Protein AF-A0A0G2JR71-F1 (afdb_monomer)

Solvent-accessible surface area (backbone atoms only — not comparable to full-atom values): 5660 Å² total; per-residue (Å²): 144,80,82,81,77,76,78,74,59,66,68,58,58,50,53,53,50,52,52,50,51,54,51,51,54,61,65,68,68,67,82,74,70,70,45,76,48,77,47,82,47,89,65,35,31,35,41,32,41,39,38,85,100,49,77,74,42,67,47,62,47,98,84,72,34,59,62,38,45,64,38,77,34,80,56,96,95,41,79,35,55,22,68,62,9,55,56,50,73,74,59,128

Sequence (92 aa):
MADKVRRQRPRRRVCWALVAVLLADLLALSDTLAVMSVDLGSESMKVAIVKPGVPMEIVLNKESRRKTPVIVTLKENERFFGDSAASMAIKN

Mean predicted aligned error: 10.68 Å

pLDDT: mean 85.9, std 13.65, range [44.34, 97.12]

InterPro domains:
  IPR013126 Heat shock protein 70 family [PF00012] (36-92)
  IPR013126 Heat shock protein 70 family [PTHR45639] (34-92)
  IPR043129 ATPase, nucleotide binding domain [SSF53067] (35-92)

Nearest PDB structures (foldseek):
  7x3k-assembly1_B  TM=8.114E-01  e=3.434E-02  Saccharomyces cerevisiae
  2it9-assembly2_D  TM=2.883E-01  e=3.717E+00  Prochlorococcus marinus str. NATL2A

Secondary structure (DSSP, 8-state):
---------HHHHHHHHHHHHHHHHHHHT-----EEEEEE-SSEEEEEEEETTEEEEEPP-TTS-S-EE--EEEETTEEEEHHHHHHHHT--

Organism: Homo sapiens (NCBI:txid9606)

Structure (mmCIF, N/CA/C/O backbone):
data_AF-A0A0G2JR71-F1
#
_entry.id   AF-A0A0G2JR71-F1
#
loop_
_atom_site.group_PDB
_atom_site.id
_atom_site.type_symbol
_atom_site.label_atom_id
_atom_site.label_alt_id
_atom_site.label_comp_id
_atom_site.label_asym_id
_a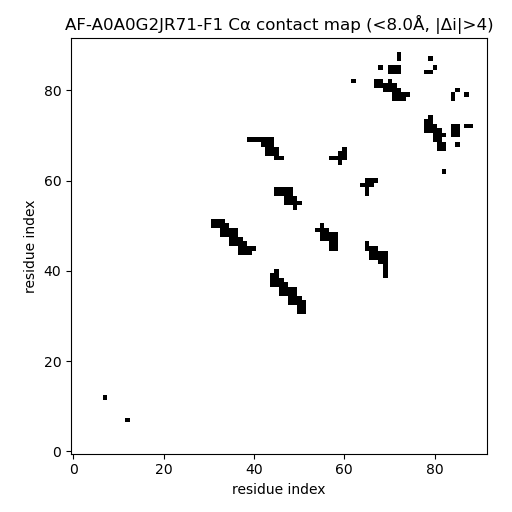tom_site.label_entity_id
_atom_site.label_seq_id
_atom_site.pdbx_PDB_ins_code
_atom_site.Cartn_x
_atom_site.Cartn_y
_atom_site.Cartn_z
_atom_site.occupancy
_atom_site.B_iso_or_equiv
_atom_site.auth_seq_id
_atom_site.auth_comp_id
_atom_site.auth_asym_id
_atom_site.auth_atom_id
_atom_site.pdbx_PDB_model_num
ATOM 1 N N . MET A 1 1 ? 29.196 -5.934 -68.717 1.00 47.16 1 MET A N 1
ATOM 2 C CA . MET A 1 1 ? 29.204 -5.995 -67.241 1.00 47.16 1 MET A CA 1
ATOM 3 C C . MET A 1 1 ? 29.450 -4.585 -66.708 1.00 47.16 1 MET A C 1
ATOM 5 O O . MET A 1 1 ? 30.596 -4.200 -66.553 1.00 47.16 1 MET A O 1
ATOM 9 N N . ALA A 1 2 ? 28.409 -3.768 -66.542 1.00 44.34 2 ALA A N 1
ATOM 10 C CA . ALA A 1 2 ? 28.531 -2.473 -65.869 1.00 44.34 2 ALA A CA 1
ATOM 11 C C . ALA A 1 2 ? 27.186 -2.141 -65.223 1.00 44.34 2 ALA A C 1
ATOM 13 O O . ALA A 1 2 ? 26.149 -2.083 -65.884 1.00 44.34 2 ALA A O 1
ATOM 14 N N . ASP A 1 3 ? 27.246 -2.051 -63.905 1.00 50.03 3 ASP A N 1
ATOM 15 C CA . ASP A 1 3 ? 26.142 -2.074 -62.967 1.00 50.03 3 ASP A CA 1
ATOM 16 C C . ASP A 1 3 ? 25.326 -0.776 -63.036 1.00 50.03 3 ASP A C 1
ATOM 18 O O . ASP A 1 3 ? 25.850 0.338 -62.935 1.00 50.03 3 ASP A O 1
ATOM 22 N N . LYS A 1 4 ? 24.018 -0.911 -63.262 1.00 48.81 4 LYS A N 1
ATOM 23 C CA . LYS A 1 4 ? 23.092 0.210 -63.435 1.00 48.81 4 LYS A CA 1
ATOM 24 C C . LYS A 1 4 ? 22.737 0.743 -62.050 1.00 48.81 4 LYS A C 1
ATOM 26 O O . LYS A 1 4 ? 21.682 0.417 -61.508 1.00 48.81 4 LYS A O 1
ATOM 31 N N . VAL A 1 5 ? 23.623 1.570 -61.485 1.00 61.94 5 VAL A N 1
ATOM 32 C CA . VAL A 1 5 ? 23.448 2.229 -60.182 1.00 61.94 5 VAL A CA 1
ATOM 33 C C . VAL A 1 5 ? 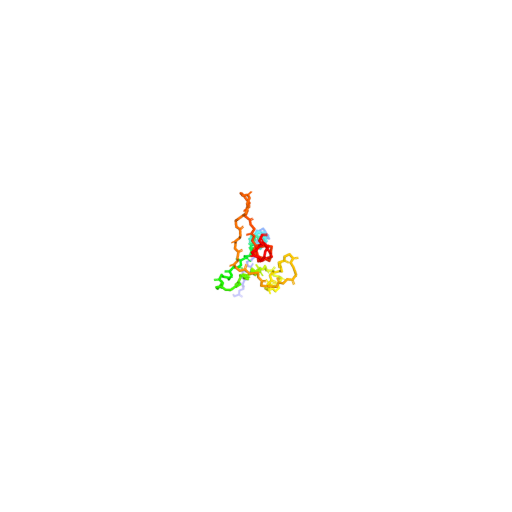22.115 2.975 -60.164 1.00 61.94 5 VAL A C 1
ATOM 35 O O . VAL A 1 5 ? 21.926 4.051 -60.737 1.00 61.94 5 VAL A O 1
ATOM 38 N N . ARG A 1 6 ? 21.148 2.348 -59.499 1.00 58.53 6 ARG A N 1
ATOM 39 C CA . ARG A 1 6 ? 19.779 2.810 -59.321 1.00 58.53 6 ARG A CA 1
ATOM 40 C C . ARG A 1 6 ? 19.811 4.060 -58.440 1.00 58.53 6 ARG A C 1
ATOM 42 O O . ARG A 1 6 ? 19.746 3.952 -57.219 1.00 58.53 6 ARG A O 1
ATOM 49 N N . ARG A 1 7 ? 19.910 5.254 -59.044 1.00 59.53 7 ARG A N 1
ATOM 50 C CA . ARG A 1 7 ? 19.720 6.548 -58.359 1.00 59.53 7 ARG A CA 1
ATOM 51 C C . ARG A 1 7 ? 18.344 6.556 -57.681 1.00 59.53 7 ARG A C 1
ATOM 53 O O . ARG A 1 7 ? 17.324 6.867 -58.296 1.00 59.53 7 ARG A O 1
ATOM 60 N N . GLN A 1 8 ? 18.304 6.170 -56.408 1.00 58.19 8 GLN A N 1
ATOM 61 C CA . GLN A 1 8 ? 17.128 6.297 -55.558 1.00 58.19 8 GLN A CA 1
ATOM 62 C C . GLN A 1 8 ? 16.784 7.787 -55.460 1.00 58.19 8 GLN A C 1
ATOM 64 O O . GLN A 1 8 ? 17.555 8.572 -54.915 1.00 58.19 8 GLN A O 1
ATOM 69 N N . ARG A 1 9 ? 15.641 8.188 -56.031 1.00 58.50 9 ARG A N 1
ATOM 70 C CA . ARG A 1 9 ? 15.175 9.581 -56.017 1.00 58.50 9 ARG A CA 1
ATOM 71 C C . ARG A 1 9 ? 15.077 10.078 -54.559 1.00 58.50 9 ARG A C 1
ATOM 73 O O . ARG A 1 9 ? 14.446 9.387 -53.755 1.00 58.50 9 ARG A O 1
ATOM 80 N N . PRO A 1 10 ? 15.627 11.259 -54.215 1.00 60.41 10 PRO A N 1
ATOM 81 C CA . PRO A 1 10 ? 15.748 11.747 -52.832 1.00 60.41 10 PRO A CA 1
ATOM 82 C C . PRO A 1 10 ? 14.404 11.809 -52.091 1.00 60.41 10 PRO A C 1
ATOM 84 O O . PRO A 1 10 ? 14.346 11.526 -50.899 1.00 60.41 10 PRO A O 1
ATOM 87 N N . ARG A 1 11 ? 13.301 12.031 -52.820 1.00 66.88 11 ARG A N 1
ATOM 88 C CA . ARG A 1 11 ? 11.923 11.991 -52.297 1.00 66.88 11 ARG A CA 1
ATOM 89 C C . ARG A 1 11 ? 11.572 10.690 -51.569 1.00 66.88 11 ARG A C 1
ATOM 91 O O . ARG A 1 11 ? 10.919 10.744 -50.539 1.00 66.88 11 ARG A O 1
ATOM 98 N N . ARG A 1 12 ? 12.034 9.526 -52.048 1.00 73.50 12 ARG A N 1
ATOM 99 C CA . ARG A 1 12 ? 11.765 8.244 -51.371 1.00 73.50 12 ARG A CA 1
ATOM 100 C C . ARG A 1 12 ? 12.471 8.161 -50.021 1.00 73.50 12 ARG A C 1
ATOM 102 O O . ARG A 1 12 ? 11.869 7.686 -49.071 1.00 73.50 12 ARG A O 1
ATOM 109 N N . ARG A 1 13 ? 13.718 8.634 -49.933 1.00 80.19 13 ARG A N 1
ATOM 110 C CA . ARG A 1 13 ? 14.491 8.619 -48.680 1.00 80.19 13 ARG A CA 1
ATOM 111 C C . ARG A 1 13 ? 13.891 9.562 -47.637 1.00 80.19 13 ARG A C 1
ATOM 113 O O . ARG A 1 13 ? 13.797 9.183 -46.480 1.00 80.19 13 ARG A O 1
ATOM 120 N N . VAL A 1 14 ? 13.414 10.731 -48.069 1.00 85.56 14 VAL A N 1
ATOM 121 C CA . VAL A 1 14 ? 12.712 11.688 -47.199 1.00 85.56 14 VAL A CA 1
ATOM 122 C C . VAL A 1 14 ? 11.400 11.104 -46.670 1.00 85.56 14 VAL A C 1
ATOM 124 O O . VAL A 1 14 ? 11.155 11.177 -45.474 1.00 85.56 14 VAL A O 1
ATOM 127 N N . CYS A 1 15 ? 10.590 10.458 -47.515 1.00 87.25 15 CYS A N 1
ATOM 128 C CA . CYS A 1 15 ? 9.367 9.794 -47.051 1.00 87.25 15 CYS A CA 1
ATOM 129 C C . CYS A 1 15 ? 9.657 8.693 -46.022 1.00 87.25 15 CYS A C 1
ATOM 131 O O . CYS A 1 15 ? 8.968 8.622 -45.013 1.00 87.25 15 CYS A O 1
ATOM 133 N N . TRP A 1 16 ? 10.689 7.870 -46.237 1.00 90.06 16 TRP A N 1
ATOM 134 C CA . TRP A 1 16 ? 11.082 6.847 -45.262 1.00 90.06 16 TRP A CA 1
ATOM 135 C C . TRP A 1 16 ? 11.581 7.445 -43.945 1.00 90.06 16 TRP A C 1
ATOM 137 O O . TRP A 1 16 ? 11.254 6.916 -42.890 1.00 90.06 16 TRP A O 1
ATOM 147 N N . ALA A 1 17 ? 12.317 8.558 -43.992 1.00 91.62 17 ALA A N 1
ATOM 148 C CA . ALA A 1 17 ? 12.751 9.263 -42.789 1.00 91.62 17 ALA A CA 1
ATOM 149 C C . ALA A 1 17 ? 11.563 9.843 -42.003 1.00 91.62 17 ALA A C 1
ATOM 151 O O . ALA A 1 17 ? 11.495 9.664 -40.794 1.00 91.62 17 ALA A O 1
ATOM 152 N N . LEU A 1 18 ? 10.594 10.465 -42.682 1.00 92.12 18 LEU A N 1
ATOM 153 C CA . LEU A 1 18 ? 9.381 10.993 -42.043 1.00 92.12 18 LEU A CA 1
ATOM 154 C C . LEU A 1 18 ? 8.526 9.882 -41.423 1.00 92.12 18 LEU A C 1
ATOM 156 O O . LEU A 1 18 ? 8.039 10.033 -40.309 1.00 92.12 18 LEU A O 1
ATOM 160 N N . VAL A 1 19 ? 8.379 8.753 -42.120 1.00 92.88 19 VAL A N 1
ATOM 161 C CA . VAL A 1 19 ? 7.674 7.574 -41.596 1.00 92.88 19 VAL A CA 1
ATOM 162 C C . VAL A 1 19 ? 8.394 7.004 -40.372 1.00 92.88 19 VAL A C 1
ATOM 164 O O . VAL A 1 19 ? 7.734 6.653 -39.401 1.00 92.88 19 VAL A 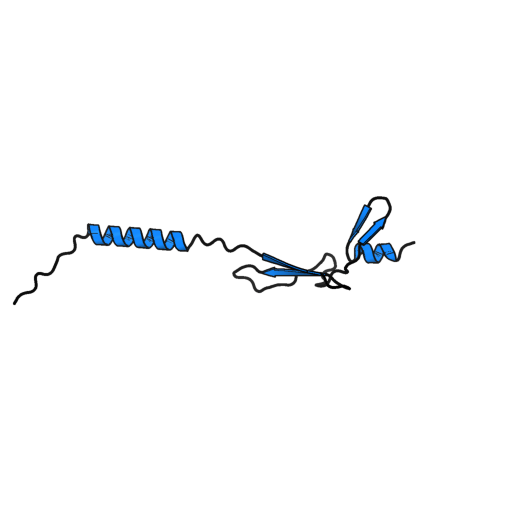O 1
ATOM 167 N N . ALA A 1 20 ? 9.729 6.948 -40.384 1.00 92.31 20 ALA A N 1
ATOM 168 C CA . ALA A 1 20 ? 10.512 6.482 -39.241 1.00 92.31 20 ALA A CA 1
ATOM 169 C C . ALA A 1 20 ? 10.383 7.409 -38.020 1.00 92.31 20 ALA A C 1
ATOM 171 O O . ALA A 1 20 ? 10.249 6.911 -36.906 1.00 92.31 20 ALA A O 1
ATOM 172 N N . VAL A 1 21 ? 10.372 8.732 -38.224 1.00 92.25 21 VAL A N 1
ATOM 173 C CA . VAL A 1 21 ? 10.148 9.716 -37.150 1.00 92.25 21 VAL A CA 1
ATOM 174 C C . VAL A 1 21 ? 8.740 9.573 -36.567 1.00 92.25 21 VAL A C 1
ATOM 176 O O . VAL A 1 21 ? 8.604 9.420 -35.361 1.00 92.25 21 VAL A O 1
ATOM 179 N N . LEU A 1 22 ? 7.707 9.496 -37.414 1.00 89.88 22 LEU A N 1
ATOM 180 C CA . LEU A 1 22 ? 6.322 9.289 -36.970 1.00 89.88 22 LEU A CA 1
ATOM 181 C C . LEU A 1 22 ? 6.133 7.972 -36.198 1.00 89.88 22 LEU A C 1
ATOM 183 O O . LEU A 1 22 ? 5.379 7.928 -35.230 1.00 89.88 22 LEU A O 1
ATOM 187 N N . LEU A 1 23 ? 6.815 6.899 -36.609 1.00 89.06 23 LEU A N 1
ATOM 188 C CA . LEU A 1 23 ? 6.814 5.620 -35.891 1.00 89.06 23 LEU A CA 1
ATOM 189 C C . LEU A 1 23 ? 7.522 5.715 -34.535 1.00 89.06 23 LEU A C 1
ATOM 191 O O . LEU A 1 23 ? 7.048 5.123 -33.571 1.00 89.06 23 LEU A O 1
ATOM 195 N N . ALA A 1 24 ? 8.633 6.447 -34.448 1.00 87.25 24 ALA A N 1
ATOM 196 C CA . ALA A 1 24 ? 9.343 6.658 -33.191 1.00 87.25 24 ALA A CA 1
ATOM 197 C C . ALA A 1 24 ? 8.504 7.476 -32.196 1.00 87.25 24 ALA A C 1
ATOM 199 O O . ALA A 1 24 ? 8.396 7.084 -31.035 1.00 87.25 24 ALA A O 1
ATOM 200 N N . ASP A 1 25 ? 7.851 8.543 -32.664 1.00 83.69 25 ASP A N 1
ATOM 201 C CA . ASP A 1 25 ? 6.934 9.343 -31.847 1.00 83.69 25 ASP A CA 1
ATOM 202 C C . ASP A 1 25 ? 5.749 8.495 -31.363 1.00 83.69 25 ASP A C 1
ATOM 204 O O . ASP A 1 25 ? 5.406 8.533 -30.185 1.00 83.69 25 ASP A O 1
ATOM 208 N N . LEU A 1 26 ? 5.173 7.650 -32.228 1.00 81.81 26 LEU A N 1
ATOM 209 C CA . LEU A 1 26 ? 4.078 6.750 -31.853 1.00 81.81 26 LEU A CA 1
ATOM 210 C C . LEU A 1 26 ? 4.483 5.738 -30.767 1.00 81.81 26 LEU A C 1
ATOM 212 O O . LEU A 1 26 ? 3.681 5.434 -29.888 1.00 81.81 26 LEU A O 1
ATOM 216 N N . LEU A 1 27 ? 5.717 5.227 -30.800 1.00 79.25 27 LEU A N 1
ATOM 217 C CA . LEU A 1 27 ? 6.242 4.325 -29.766 1.00 79.25 27 LEU A CA 1
ATOM 218 C C . LEU A 1 27 ? 6.503 5.050 -28.433 1.00 79.25 27 LEU A C 1
ATOM 220 O O . LEU A 1 27 ? 6.402 4.440 -27.367 1.00 79.25 27 LEU A O 1
ATOM 224 N N . ALA A 1 28 ? 6.803 6.350 -28.479 1.00 75.69 28 ALA A N 1
ATOM 225 C CA . ALA A 1 28 ? 7.047 7.175 -27.299 1.00 75.69 28 ALA A CA 1
ATOM 226 C C . ALA A 1 28 ? 5.764 7.555 -26.530 1.00 75.69 28 ALA A C 1
ATOM 228 O O . ALA A 1 28 ? 5.860 7.941 -25.368 1.00 75.69 28 ALA A O 1
ATOM 229 N N . LEU A 1 29 ? 4.570 7.381 -27.113 1.00 70.38 29 LEU A N 1
ATOM 230 C CA . LEU A 1 29 ? 3.266 7.634 -26.466 1.00 70.38 29 LEU A CA 1
ATOM 231 C C . LEU A 1 29 ? 2.857 6.575 -25.416 1.00 70.38 29 LEU A C 1
ATOM 233 O O . LEU A 1 29 ? 1.681 6.429 -25.081 1.00 70.38 29 LEU A O 1
ATOM 237 N N . SER A 1 30 ? 3.807 5.808 -24.890 1.00 67.19 30 SER A N 1
ATOM 238 C CA . SER A 1 30 ? 3.523 4.785 -23.886 1.00 67.19 30 SER A CA 1
ATOM 239 C C . SER A 1 30 ? 3.296 5.435 -22.515 1.00 6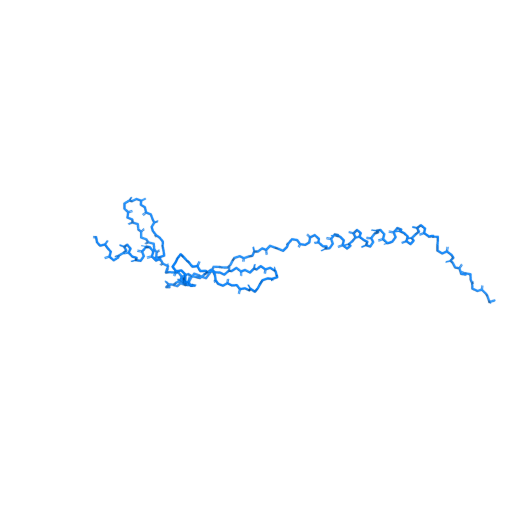7.19 30 SER A C 1
ATOM 241 O O . SER A 1 30 ? 4.248 5.652 -21.766 1.00 67.19 30 SER A O 1
ATOM 243 N N . ASP A 1 31 ? 2.041 5.733 -22.169 1.00 68.19 31 ASP A N 1
ATOM 244 C CA . ASP A 1 31 ? 1.676 6.194 -20.826 1.00 68.19 31 ASP A CA 1
ATOM 245 C C . ASP A 1 31 ? 1.919 5.080 -19.800 1.00 68.19 31 ASP A C 1
ATOM 247 O O . ASP A 1 31 ? 1.197 4.084 -19.706 1.00 68.19 31 ASP A O 1
ATOM 251 N N . THR A 1 32 ? 2.964 5.248 -18.997 1.00 74.38 32 THR A N 1
ATOM 252 C CA . THR A 1 32 ? 3.244 4.363 -17.873 1.00 74.38 32 THR A CA 1
ATOM 253 C C . THR A 1 32 ? 2.334 4.696 -16.695 1.00 74.38 32 THR A C 1
ATOM 255 O O . THR A 1 32 ? 2.564 5.678 -15.986 1.00 74.38 32 THR A O 1
ATOM 258 N N . LEU A 1 33 ? 1.312 3.872 -16.460 1.00 84.56 33 LEU A N 1
ATOM 259 C CA . LEU A 1 33 ? 0.408 4.043 -15.323 1.00 84.56 33 LEU A CA 1
ATOM 260 C C . LEU A 1 33 ? 1.091 3.660 -14.003 1.00 84.56 33 LEU A C 1
ATOM 262 O O . LEU A 1 33 ? 1.803 2.658 -13.915 1.00 84.56 33 LEU A O 1
ATOM 266 N N . ALA A 1 34 ? 0.849 4.455 -12.960 1.00 90.44 34 ALA A N 1
ATOM 267 C CA . ALA A 1 34 ? 1.202 4.078 -11.597 1.00 90.44 34 ALA A CA 1
ATOM 268 C C . ALA A 1 34 ? 0.165 3.083 -11.057 1.00 90.44 34 ALA A C 1
ATOM 270 O O . ALA A 1 34 ? -1.040 3.292 -11.203 1.00 90.44 34 ALA A O 1
ATOM 271 N N . VAL A 1 35 ? 0.637 2.015 -10.419 1.00 92.75 35 VAL A N 1
ATOM 272 C CA . VAL A 1 35 ? -0.199 0.959 -9.840 1.00 92.75 35 VAL A CA 1
ATOM 273 C C . VAL A 1 35 ? -0.056 0.979 -8.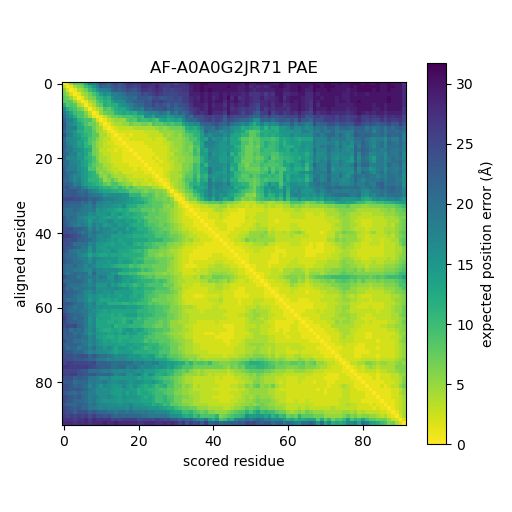324 1.00 92.75 35 VAL A C 1
ATOM 275 O O . VAL A 1 35 ? 1.038 1.179 -7.797 1.00 92.75 35 VAL A O 1
ATOM 278 N N . MET A 1 36 ? -1.165 0.750 -7.625 1.00 95.19 36 MET A N 1
ATOM 279 C CA . MET A 1 36 ? -1.198 0.580 -6.176 1.00 95.19 36 MET A CA 1
ATOM 280 C C . MET A 1 36 ? -1.554 -0.869 -5.840 1.00 95.19 36 MET A C 1
ATOM 282 O O . MET A 1 36 ? -2.534 -1.399 -6.363 1.00 95.19 36 MET A O 1
ATOM 286 N N . SER A 1 37 ? -0.785 -1.498 -4.956 1.00 95.12 37 SER A N 1
ATOM 287 C CA . SER A 1 37 ? -1.099 -2.805 -4.381 1.00 95.12 37 SER A CA 1
ATOM 288 C C . SER A 1 37 ? -1.528 -2.660 -2.925 1.00 95.12 37 SER A C 1
ATOM 290 O O . SER A 1 37 ? -1.034 -1.798 -2.195 1.00 95.12 37 SER A O 1
ATOM 292 N N . VAL A 1 38 ? -2.472 -3.503 -2.508 1.00 96.56 38 VAL A N 1
ATOM 293 C CA . VAL A 1 38 ? -3.011 -3.524 -1.146 1.00 96.56 38 VAL A CA 1
ATOM 294 C C . VAL A 1 38 ? -2.904 -4.946 -0.607 1.00 96.56 38 VAL A C 1
ATOM 296 O O . VAL A 1 38 ? -3.479 -5.872 -1.170 1.00 96.56 38 VAL A O 1
ATOM 299 N N . ASP A 1 39 ? -2.153 -5.104 0.478 1.00 96.12 39 ASP A N 1
ATOM 300 C CA . ASP A 1 39 ? -2.027 -6.339 1.255 1.00 96.12 39 ASP A CA 1
ATOM 301 C C . ASP A 1 39 ? -2.976 -6.251 2.455 1.00 96.12 39 ASP A C 1
ATOM 303 O O . ASP A 1 39 ? -2.799 -5.389 3.320 1.00 96.12 39 ASP A O 1
ATOM 307 N N . LEU A 1 40 ? -3.992 -7.115 2.486 1.00 96.00 40 LEU A N 1
ATOM 308 C CA . LEU A 1 40 ? -5.017 -7.179 3.531 1.00 96.00 40 LEU A CA 1
ATOM 309 C C . LEU A 1 40 ? -4.740 -8.351 4.481 1.00 96.00 40 LEU A C 1
ATOM 311 O O . LEU A 1 40 ? -5.406 -9.384 4.429 1.00 96.00 40 LEU A O 1
ATOM 315 N N . GLY A 1 41 ? -3.744 -8.192 5.350 1.00 95.19 41 GLY A N 1
ATOM 316 C CA . GLY A 1 41 ? -3.466 -9.160 6.410 1.00 95.19 41 GLY A CA 1
ATOM 317 C C . GLY A 1 41 ? -4.476 -9.083 7.561 1.00 95.19 41 GLY A C 1
ATOM 318 O O . GLY A 1 41 ? -5.155 -8.077 7.741 1.00 95.19 41 GLY A O 1
ATOM 319 N N . SER A 1 42 ? -4.531 -10.125 8.395 1.00 94.19 42 SER A N 1
ATOM 320 C CA . SER A 1 42 ? -5.468 -10.187 9.531 1.00 94.19 42 SER A CA 1
ATOM 321 C C . SER A 1 42 ? -5.203 -9.137 10.616 1.00 94.19 42 SER A C 1
ATOM 323 O O . SER A 1 42 ? -6.129 -8.694 11.283 1.00 94.19 42 SER A O 1
ATOM 325 N N . GLU A 1 43 ? -3.941 -8.748 10.810 1.00 93.56 43 GLU A N 1
ATOM 326 C CA . GLU A 1 43 ? -3.533 -7.788 11.848 1.00 93.56 43 GLU A CA 1
ATOM 327 C C . GLU A 1 43 ? -3.269 -6.388 11.271 1.00 93.56 43 GLU A C 1
ATOM 329 O O . GLU A 1 43 ? -3.576 -5.367 11.887 1.00 93.56 43 GLU A O 1
ATOM 334 N N . SER A 1 44 ? -2.697 -6.324 10.064 1.00 95.69 44 SER A N 1
ATOM 335 C CA . SER A 1 44 ? -2.294 -5.063 9.444 1.00 95.69 44 SER A CA 1
ATOM 336 C C . SER A 1 44 ? -2.475 -5.071 7.931 1.00 95.69 44 SER A C 1
ATOM 338 O O . SER A 1 44 ? -2.199 -6.068 7.266 1.00 95.69 44 SER A O 1
ATOM 340 N N . MET A 1 45 ? -2.879 -3.918 7.409 1.00 97.12 45 MET A N 1
ATOM 341 C CA . MET A 1 45 ? -2.905 -3.578 5.999 1.00 97.12 45 MET A CA 1
ATOM 342 C C . MET A 1 45 ? -1.604 -2.875 5.607 1.00 97.12 45 MET A C 1
ATOM 344 O O . MET A 1 45 ? -1.119 -1.989 6.324 1.00 97.12 45 MET A O 1
ATOM 348 N N . LYS A 1 46 ? -1.071 -3.221 4.434 1.00 96.81 46 LYS A N 1
ATOM 349 C CA . LYS A 1 46 ? 0.035 -2.498 3.792 1.00 96.81 46 LYS A CA 1
ATOM 350 C C . LYS A 1 46 ? -0.388 -2.045 2.405 1.00 96.81 46 LYS A C 1
ATOM 352 O O . LYS A 1 46 ? -1.129 -2.741 1.719 1.00 96.81 46 LYS A O 1
ATOM 357 N N . VAL A 1 47 ? 0.108 -0.887 1.994 1.00 96.81 47 VAL A N 1
ATOM 358 C CA . VAL A 1 47 ? -0.149 -0.327 0.667 1.00 96.81 47 VAL A CA 1
ATOM 359 C C . VAL A 1 47 ? 1.194 -0.043 0.019 1.00 96.81 47 VAL A C 1
ATOM 361 O O . VAL A 1 47 ? 2.057 0.551 0.662 1.00 96.81 47 VAL A O 1
ATOM 364 N N . ALA A 1 48 ? 1.391 -0.463 -1.225 1.00 96.62 48 ALA A N 1
ATOM 365 C CA . ALA A 1 48 ? 2.592 -0.138 -1.982 1.00 96.62 48 ALA A CA 1
ATOM 366 C C . ALA A 1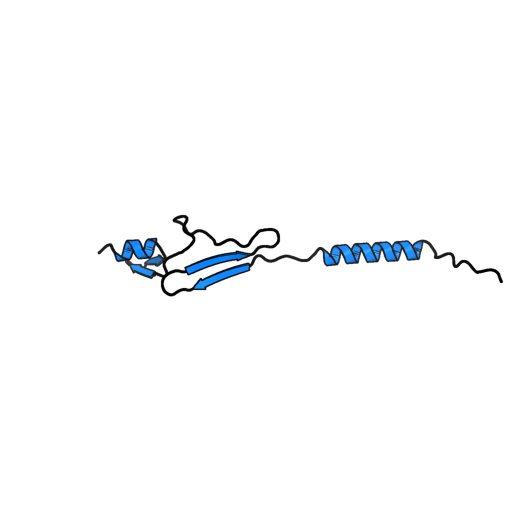 48 ? 2.242 0.511 -3.319 1.00 96.62 48 ALA A C 1
ATOM 368 O O . ALA A 1 48 ? 1.196 0.241 -3.906 1.00 96.62 48 ALA A O 1
ATOM 369 N N . ILE A 1 49 ? 3.129 1.383 -3.785 1.00 95.31 49 ILE A N 1
ATOM 370 C CA . ILE A 1 49 ? 3.030 2.046 -5.079 1.00 95.31 49 ILE A CA 1
ATOM 371 C C . ILE A 1 49 ? 4.170 1.571 -5.976 1.00 95.31 49 ILE A C 1
ATOM 373 O O . ILE A 1 49 ? 5.325 1.474 -5.558 1.00 95.31 49 ILE A O 1
ATOM 377 N N . VAL A 1 50 ? 3.830 1.268 -7.224 1.00 93.56 50 VAL A N 1
ATOM 378 C CA . VAL A 1 50 ? 4.775 0.928 -8.282 1.00 93.56 50 VAL A CA 1
ATOM 379 C C . VAL A 1 50 ? 4.563 1.923 -9.409 1.00 93.56 50 VAL A C 1
ATOM 381 O O . VAL A 1 50 ? 3.486 1.990 -10.001 1.00 93.56 50 VAL A O 1
ATOM 384 N N . LYS A 1 51 ? 5.594 2.714 -9.700 1.00 91.25 51 LYS A N 1
ATOM 385 C CA . LYS A 1 51 ? 5.584 3.701 -10.778 1.00 91.25 51 LYS A CA 1
ATOM 386 C C . LYS A 1 51 ? 6.841 3.529 -11.627 1.00 91.25 51 LYS A C 1
ATOM 388 O O . LYS A 1 51 ? 7.929 3.454 -11.062 1.00 91.25 51 LYS A O 1
ATOM 393 N N . PRO A 1 52 ? 6.744 3.518 -12.964 1.00 89.38 52 PRO A N 1
ATOM 394 C CA . PRO A 1 52 ? 7.936 3.441 -13.801 1.00 89.38 52 PRO A CA 1
ATOM 395 C C . PRO A 1 52 ? 8.905 4.600 -13.547 1.00 89.38 52 PRO A C 1
ATOM 397 O O . PRO A 1 52 ? 8.502 5.752 -13.386 1.00 89.38 52 PRO A O 1
ATOM 400 N N . GLY A 1 53 ? 10.193 4.266 -13.447 1.00 88.25 53 GLY A N 1
ATOM 401 C CA . GLY A 1 53 ? 11.257 5.203 -13.079 1.00 88.25 53 GLY A CA 1
ATOM 402 C C . GLY A 1 53 ? 11.458 5.415 -11.572 1.00 88.25 53 GLY A C 1
ATOM 403 O O . GLY A 1 53 ? 12.430 6.063 -11.197 1.00 88.25 53 GLY A O 1
ATOM 404 N N . VAL A 1 54 ? 10.605 4.856 -10.705 1.00 89.00 54 VAL A N 1
ATOM 405 C CA . VAL A 1 54 ? 10.758 4.916 -9.241 1.00 89.00 54 VAL A CA 1
ATOM 406 C C . VAL A 1 54 ? 10.741 3.490 -8.674 1.00 89.00 54 VAL A C 1
ATOM 408 O O . VAL A 1 54 ? 9.926 2.675 -9.111 1.00 89.00 54 VAL A O 1
ATOM 411 N N . PRO A 1 55 ? 11.622 3.142 -7.720 1.00 92.38 55 PRO A N 1
ATOM 412 C CA . PRO A 1 55 ? 11.539 1.858 -7.033 1.00 92.38 5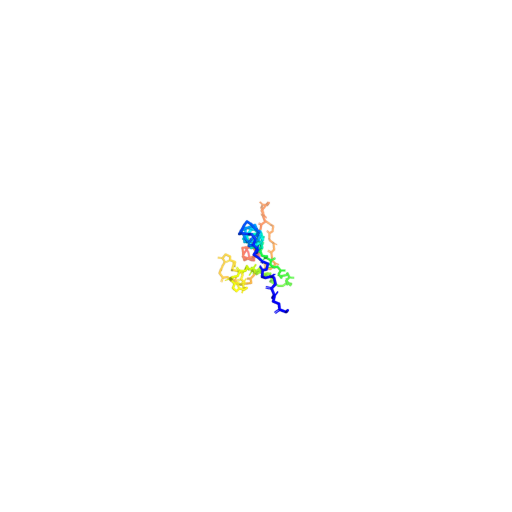5 PRO A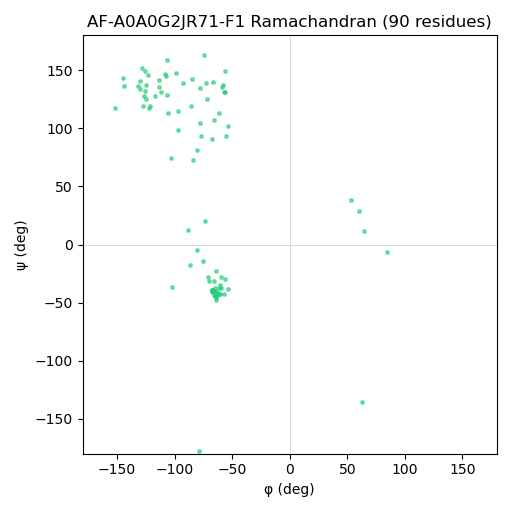 CA 1
ATOM 413 C C . PRO A 1 55 ? 10.166 1.656 -6.382 1.00 92.38 55 PRO A C 1
ATOM 415 O O . PRO A 1 55 ? 9.527 2.613 -5.951 1.00 92.38 55 PRO A O 1
ATOM 418 N N . MET A 1 56 ? 9.722 0.403 -6.280 1.00 94.25 56 MET A N 1
ATOM 419 C CA . MET A 1 56 ? 8.529 0.077 -5.498 1.00 94.25 56 MET A CA 1
ATOM 420 C C . MET A 1 56 ? 8.711 0.551 -4.054 1.00 94.25 56 MET A C 1
ATOM 422 O O . MET A 1 56 ? 9.712 0.223 -3.414 1.00 94.25 56 MET A O 1
ATOM 426 N N . GLU A 1 57 ? 7.711 1.250 -3.524 1.00 95.06 57 GLU A N 1
ATOM 427 C CA . GLU A 1 57 ? 7.739 1.763 -2.157 1.00 95.06 57 GLU A CA 1
ATOM 428 C C . GLU A 1 57 ? 6.464 1.399 -1.394 1.00 95.06 57 GLU A C 1
ATOM 430 O O . GLU A 1 57 ? 5.360 1.432 -1.940 1.00 95.06 57 GLU A O 1
ATOM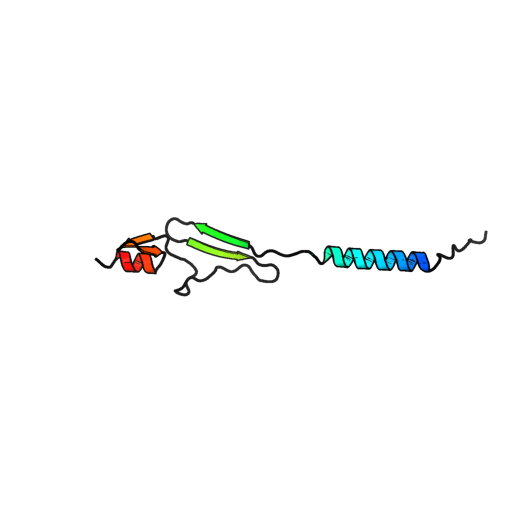 435 N N . ILE A 1 58 ? 6.622 1.058 -0.111 1.00 96.25 58 ILE A N 1
ATOM 436 C CA . ILE A 1 58 ? 5.502 0.863 0.814 1.00 96.25 58 ILE A CA 1
ATOM 437 C C . ILE A 1 58 ? 5.122 2.220 1.395 1.00 96.25 58 ILE A C 1
ATOM 439 O O . ILE A 1 58 ? 5.925 2.857 2.081 1.00 96.25 58 ILE A O 1
ATOM 443 N N . VAL A 1 59 ? 3.882 2.620 1.144 1.00 95.38 59 VAL A N 1
ATOM 444 C CA . VAL A 1 59 ? 3.318 3.903 1.549 1.00 95.38 59 VAL A CA 1
ATOM 445 C C . VAL A 1 59 ? 3.212 3.974 3.071 1.00 95.38 59 VAL A C 1
ATOM 447 O O . VAL A 1 59 ? 2.856 3.001 3.744 1.00 95.38 59 VAL A O 1
ATOM 450 N N . LEU A 1 60 ? 3.529 5.147 3.615 1.00 96.12 60 LEU A N 1
ATOM 451 C CA . LEU A 1 60 ? 3.376 5.440 5.033 1.00 96.12 60 LEU A CA 1
ATOM 452 C C . LEU A 1 60 ? 1.951 5.897 5.343 1.00 96.12 60 LEU A C 1
ATOM 454 O O . LEU A 1 60 ? 1.331 6.635 4.579 1.00 96.12 60 LEU A O 1
ATOM 458 N N . ASN A 1 61 ? 1.443 5.475 6.493 1.00 94.12 61 ASN A N 1
ATOM 459 C CA . ASN A 1 61 ? 0.201 5.989 7.044 1.00 94.12 61 ASN A CA 1
ATOM 460 C C . ASN A 1 61 ? 0.412 7.357 7.727 1.00 94.12 61 ASN A C 1
ATOM 462 O O . ASN A 1 61 ? 1.519 7.898 7.748 1.00 94.12 61 ASN A O 1
ATOM 466 N N . LYS A 1 62 ? -0.657 7.913 8.311 1.00 92.12 62 LYS A N 1
ATOM 467 C CA . LYS A 1 62 ? -0.619 9.211 9.011 1.00 92.12 62 LYS A CA 1
ATOM 468 C C . LYS A 1 62 ? 0.366 9.241 10.189 1.00 92.12 62 LYS A C 1
ATOM 470 O O . LYS A 1 62 ? 0.933 10.288 10.469 1.00 92.12 62 LYS A O 1
ATOM 475 N N . GLU A 1 63 ? 0.626 8.088 10.803 1.00 93.81 63 GLU A N 1
ATOM 476 C CA . GLU A 1 63 ? 1.573 7.910 11.911 1.00 93.81 63 GLU A CA 1
ATOM 477 C C . GLU A 1 63 ? 3.006 7.611 11.435 1.00 93.81 63 GLU A C 1
ATOM 479 O O . GLU A 1 63 ? 3.857 7.184 12.215 1.00 93.81 63 GLU A O 1
ATOM 484 N N . SER A 1 64 ? 3.296 7.803 10.142 1.00 95.25 64 SER A N 1
ATOM 485 C CA . SER A 1 64 ? 4.600 7.514 9.529 1.00 95.25 64 SER A CA 1
ATOM 486 C C . SER A 1 64 ? 5.028 6.041 9.633 1.00 95.25 64 SER A C 1
ATOM 488 O O . SER A 1 64 ? 6.217 5.719 9.650 1.00 95.25 64 SER A O 1
ATOM 490 N N . ARG A 1 65 ? 4.063 5.113 9.679 1.00 94.50 65 ARG A N 1
ATOM 491 C CA . ARG A 1 65 ? 4.294 3.661 9.714 1.00 94.50 65 ARG A CA 1
ATOM 492 C C . ARG A 1 65 ? 3.905 3.008 8.390 1.00 94.50 65 ARG A C 1
ATOM 494 O O . ARG A 1 65 ? 2.931 3.386 7.752 1.00 94.50 65 ARG A O 1
ATOM 501 N N . ARG A 1 66 ? 4.637 1.956 8.009 1.00 96.69 66 ARG A N 1
ATOM 502 C CA . ARG A 1 66 ? 4.374 1.128 6.807 1.00 96.69 66 ARG A CA 1
ATOM 503 C C . ARG A 1 66 ? 3.279 0.067 6.996 1.00 96.69 66 ARG A C 1
ATOM 505 O O . ARG A 1 66 ? 2.964 -0.668 6.064 1.00 96.69 66 ARG A O 1
ATOM 512 N N . LYS A 1 67 ? 2.756 -0.074 8.214 1.00 95.88 67 LYS A N 1
ATOM 513 C CA . LYS A 1 67 ? 1.700 -1.024 8.583 1.00 95.88 67 LYS A CA 1
ATOM 514 C C . LYS A 1 67 ? 0.566 -0.240 9.224 1.00 95.88 67 LYS A C 1
ATOM 516 O O . LYS A 1 67 ? 0.807 0.463 10.199 1.00 95.88 67 LYS A O 1
ATOM 521 N N . THR A 1 68 ? -0.640 -0.387 8.693 1.00 96.62 68 THR A N 1
ATOM 522 C CA . THR A 1 68 ? -1.853 0.206 9.266 1.00 96.62 68 THR A CA 1
ATOM 523 C C . THR A 1 68 ? -2.675 -0.898 9.923 1.00 96.62 68 THR A C 1
ATOM 525 O O . THR A 1 68 ? -2.925 -1.897 9.255 1.00 96.62 68 THR A O 1
ATOM 528 N N . PRO A 1 69 ? -3.108 -0.772 11.186 1.00 95.75 69 PRO A N 1
ATOM 529 C CA . PRO A 1 69 ? -3.967 -1.776 11.814 1.00 95.75 69 PRO A CA 1
ATOM 530 C C . PRO A 1 69 ? -5.270 -1.987 11.028 1.00 95.75 69 PRO A C 1
ATOM 532 O O . PRO A 1 69 ? -5.896 -1.014 10.602 1.00 95.75 69 PRO A O 1
ATOM 535 N N . VAL A 1 70 ? -5.709 -3.237 10.850 1.00 95.56 70 VAL A N 1
ATOM 536 C CA . VAL A 1 70 ? -7.013 -3.536 10.220 1.00 95.56 70 VAL A CA 1
ATOM 537 C C . VAL A 1 70 ? -8.114 -3.443 11.272 1.00 95.56 70 VAL A C 1
ATOM 539 O O . VAL A 1 70 ? -8.633 -4.443 11.754 1.00 95.56 70 VAL A O 1
ATOM 542 N N . ILE A 1 71 ? -8.429 -2.213 11.682 1.00 94.12 71 ILE A N 1
ATOM 543 C CA . ILE A 1 71 ? -9.413 -1.928 12.731 1.00 94.12 71 ILE A CA 1
ATOM 544 C C . ILE A 1 71 ? -10.367 -0.839 12.246 1.00 94.12 71 ILE A C 1
ATOM 546 O O . ILE A 1 71 ? -9.944 0.167 11.667 1.00 94.12 71 ILE A O 1
ATOM 550 N N . VAL A 1 72 ? -11.657 -1.047 12.512 1.00 94.44 72 VAL A N 1
ATOM 551 C CA . VAL A 1 72 ? -12.729 -0.078 12.278 1.00 94.44 72 VAL A CA 1
ATOM 552 C C . VAL A 1 72 ? -13.506 0.098 13.574 1.00 94.44 72 VAL A C 1
ATOM 554 O O . VAL A 1 72 ? -13.974 -0.883 14.147 1.00 94.44 72 VAL A O 1
ATOM 557 N N . THR A 1 73 ? -13.670 1.345 14.010 1.00 94.75 73 THR A N 1
ATOM 558 C CA . THR A 1 73 ? -14.455 1.685 15.204 1.00 94.75 73 THR A CA 1
ATOM 559 C C . THR A 1 73 ? -15.633 2.546 14.785 1.00 94.75 73 THR A C 1
ATOM 561 O O . THR A 1 73 ? -15.455 3.545 14.089 1.00 94.75 73 THR A O 1
ATOM 564 N N . LEU A 1 74 ? -16.837 2.151 15.194 1.00 93.94 74 LEU A N 1
ATOM 565 C CA . LEU A 1 74 ? -18.081 2.870 14.930 1.00 93.94 74 LEU A CA 1
ATOM 566 C C . LEU A 1 74 ? -18.514 3.548 16.232 1.00 93.94 74 LEU A C 1
ATOM 568 O O . LEU A 1 74 ? -18.841 2.858 17.196 1.00 93.94 74 LEU A O 1
ATOM 572 N N . LYS A 1 75 ? -18.491 4.879 16.283 1.00 90.06 75 LYS A N 1
ATOM 573 C CA . LYS A 1 75 ? -18.892 5.650 17.470 1.00 90.06 75 LYS A CA 1
ATOM 574 C C . LYS A 1 75 ? -19.593 6.923 17.020 1.00 90.06 75 LYS A C 1
ATOM 576 O O . LYS A 1 75 ? -19.146 7.544 16.068 1.00 90.06 75 LYS A O 1
ATOM 581 N N . GLU A 1 76 ? -20.701 7.274 17.674 1.00 89.69 76 GLU A N 1
ATOM 582 C CA . GLU A 1 76 ? -21.424 8.540 17.435 1.00 89.69 76 GLU A CA 1
ATOM 583 C C . GLU A 1 76 ? -21.789 8.787 15.956 1.00 89.69 76 GLU A C 1
ATOM 585 O O . GLU A 1 76 ? -21.736 9.905 15.460 1.00 89.69 76 GLU A O 1
ATOM 590 N N . ASN A 1 77 ? -22.183 7.725 15.239 1.00 92.06 77 ASN A N 1
ATOM 591 C CA . ASN A 1 77 ? -22.498 7.754 13.802 1.00 92.06 77 ASN A CA 1
ATOM 592 C C . ASN A 1 77 ? -21.299 8.089 12.882 1.00 92.06 77 ASN A C 1
ATOM 594 O O . ASN A 1 77 ? -21.470 8.286 11.678 1.00 92.06 77 ASN A O 1
ATOM 598 N N . GLU A 1 78 ? -20.078 8.080 13.420 1.00 93.19 78 GLU A N 1
ATOM 599 C CA . GLU A 1 78 ? -18.823 8.203 12.683 1.00 93.19 78 GLU A CA 1
ATOM 600 C C . GLU A 1 78 ? -18.070 6.868 12.604 1.00 93.19 78 GLU A C 1
ATOM 602 O O . GLU A 1 78 ? -18.279 5.938 13.391 1.00 93.19 78 GLU A O 1
ATOM 607 N N . ARG A 1 79 ? -17.174 6.769 11.613 1.00 94.44 79 ARG A N 1
ATOM 608 C CA . ARG A 1 79 ? -16.327 5.595 11.376 1.00 94.44 79 ARG A CA 1
ATOM 609 C C . ARG A 1 79 ? -14.864 5.996 11.443 1.00 94.44 79 ARG A C 1
ATOM 611 O O . ARG A 1 79 ? -14.398 6.784 10.622 1.00 94.44 79 ARG A O 1
ATOM 618 N N . PHE A 1 80 ? -14.140 5.402 12.377 1.00 94.06 80 PHE A N 1
ATOM 619 C CA . PHE A 1 80 ? -12.699 5.554 12.517 1.00 94.06 80 PHE A CA 1
ATOM 620 C C . PHE A 1 80 ? -11.990 4.361 11.878 1.00 94.06 80 PHE A C 1
ATOM 622 O O . PHE A 1 80 ? -12.495 3.239 11.934 1.00 94.06 80 PHE A O 1
ATOM 629 N N . PHE A 1 81 ? -10.799 4.591 11.318 1.00 94.19 81 PHE A N 1
ATOM 630 C CA . PHE A 1 81 ? -9.980 3.565 10.661 1.00 94.19 81 PHE A CA 1
ATOM 631 C C . PHE A 1 81 ? -8.548 3.558 11.208 1.00 94.19 81 PHE A C 1
ATOM 633 O O . PHE A 1 81 ? -8.032 4.602 11.619 1.00 94.19 81 PHE A O 1
ATOM 640 N N . GLY A 1 82 ? -7.891 2.397 11.172 1.00 93.50 82 GLY A N 1
ATOM 641 C CA . GLY A 1 82 ? -6.460 2.268 11.457 1.00 93.50 82 GLY A CA 1
ATOM 642 C C . GLY A 1 82 ? -6.083 2.667 12.883 1.00 93.50 82 GLY A C 1
ATOM 643 O O . GLY A 1 82 ? -6.767 2.307 13.840 1.00 93.50 82 GLY A O 1
ATOM 644 N N . ASP A 1 83 ? -4.998 3.430 13.029 1.00 93.25 83 ASP A N 1
ATOM 645 C CA . ASP A 1 83 ? -4.476 3.856 14.336 1.00 93.25 83 ASP A CA 1
ATOM 646 C C . ASP A 1 83 ? -5.487 4.705 15.134 1.00 93.25 83 ASP A C 1
ATOM 648 O O . ASP A 1 83 ? -5.598 4.569 16.357 1.00 93.25 83 ASP A O 1
ATOM 652 N N . SER A 1 84 ? -6.297 5.530 14.458 1.00 92.44 84 SER A N 1
ATOM 653 C CA . SER A 1 84 ? -7.366 6.297 15.113 1.00 92.44 84 SER A CA 1
ATOM 654 C C . SER A 1 84 ? -8.473 5.384 15.647 1.00 92.44 84 SER A C 1
ATOM 656 O O . SER A 1 84 ? -8.958 5.596 16.756 1.00 92.44 84 SER A O 1
ATOM 658 N N . ALA A 1 85 ? -8.841 4.337 14.901 1.00 93.81 85 ALA A N 1
ATOM 659 C CA . ALA A 1 85 ? -9.813 3.343 15.358 1.00 93.81 85 ALA A CA 1
ATOM 660 C C . ALA A 1 85 ? -9.301 2.569 16.574 1.00 93.81 85 ALA A C 1
ATOM 662 O O . ALA A 1 85 ? -10.023 2.431 17.562 1.00 93.81 85 ALA A O 1
ATOM 663 N N . ALA A 1 86 ? -8.040 2.131 16.519 1.00 91.62 86 ALA A N 1
ATOM 664 C CA . ALA A 1 86 ? -7.368 1.443 17.616 1.00 91.62 86 ALA A CA 1
ATOM 665 C C . ALA A 1 86 ? -7.358 2.298 18.893 1.00 91.62 86 ALA A C 1
ATOM 667 O O . ALA A 1 86 ? -7.667 1.811 19.977 1.00 91.62 86 ALA A O 1
ATOM 668 N N . SER A 1 87 ? -7.078 3.596 18.752 1.00 91.00 87 SER A N 1
ATOM 669 C CA . SER A 1 87 ? -7.073 4.544 19.870 1.00 91.00 87 SER A CA 1
ATOM 670 C C . SER A 1 87 ? -8.470 4.759 20.461 1.00 91.00 87 SER A C 1
ATOM 672 O O . SER A 1 87 ? -8.621 4.844 21.678 1.00 91.00 87 SER A O 1
ATOM 674 N N . MET A 1 88 ? -9.504 4.826 19.616 1.00 90.81 88 MET A N 1
ATOM 675 C CA . MET A 1 88 ? -10.893 4.964 20.070 1.00 90.81 88 MET A CA 1
ATOM 676 C C . MET A 1 88 ? -11.424 3.699 20.748 1.00 90.81 88 MET A C 1
ATOM 678 O O . MET A 1 88 ? -12.210 3.815 21.679 1.00 90.81 88 MET A O 1
ATOM 682 N N . ALA A 1 89 ? -10.972 2.510 20.343 1.00 84.75 89 ALA A N 1
ATOM 683 C CA . ALA A 1 89 ? -11.400 1.245 20.946 1.00 84.75 89 ALA A CA 1
ATOM 684 C C . ALA A 1 89 ? -10.990 1.101 22.425 1.00 84.75 89 ALA A C 1
ATOM 686 O O . ALA A 1 89 ? -11.616 0.350 23.164 1.00 84.75 89 ALA A O 1
ATOM 687 N N . ILE A 1 90 ? -9.953 1.821 22.863 1.00 84.69 90 ILE A N 1
ATOM 688 C CA . ILE A 1 90 ? -9.465 1.801 24.253 1.00 84.69 90 ILE A CA 1
ATOM 689 C C . ILE A 1 90 ? -10.234 2.810 25.130 1.00 84.69 90 ILE A C 1
ATOM 691 O O . ILE A 1 90 ? -10.212 2.726 26.357 1.00 84.69 90 ILE A O 1
ATOM 695 N N . LYS A 1 91 ? -10.924 3.778 24.517 1.00 69.50 91 LYS A N 1
ATOM 696 C CA . LYS A 1 91 ? -11.596 4.880 25.207 1.00 69.50 91 LYS A CA 1
ATOM 697 C C . LYS A 1 91 ? -13.084 4.542 25.396 1.00 69.50 91 LYS A C 1
ATOM 699 O O . LYS A 1 91 ? -13.868 4.724 24.464 1.00 69.50 91 LYS A O 1
ATOM 704 N N . ASN A 1 92 ? -13.443 4.062 26.593 1.00 54.56 92 ASN A N 1
ATOM 705 C CA . ASN A 1 92 ? -14.842 3.894 27.024 1.00 54.56 92 ASN A CA 1
ATOM 706 C C . ASN A 1 92 ? -15.562 5.249 27.034 1.00 54.56 92 ASN A C 1
ATOM 708 O O . ASN A 1 92 ? -15.142 6.116 27.832 1.00 54.56 92 ASN A O 1
#

Foldseek 3Di:
DDDPPPPPDVVVVVVVVVVVVVVVVVVVPDDFDKDKDWDDDPFWIWIWIDTPPDPIDIDADPVRDRTFGQAWAQDPNDIDGTPRRVVVVVPD

Radius of gyration: 29.4 Å; Cα contacts (8 Å, |Δi|>4): 104; chains: 1; bounding box: 52×22×94 Å

=== Feature glossary ===
A reading guide for the features in this record.

Start from the sequence.

  · Sequence gives the chain of amino acids in standard one-letter code (A=alanine, C=cysteine, …, Y=tyrosine), read N→C. It is the only feature that is directly encoded by the gene; all structural features are derived from the folded form of this sequence.

Fold it, and you get atomic coordinates and the backbone conformation that goes with them.

  · The mmCIF table is the protein's shape written out atom by atom. For each backbone N, Cα, C, and carbonyl O, it records an (x, y, z) coordinate triple in Å plus the residue type, chain letter, and residue number.

  · Backbone dihedral angles. Every residue except chain termini has a φ (preceding-C → N → Cα → C) and a ψ (N → Cα → C → next-N). They are reported in degrees following the IUPAC sign convention. Secondary structure is essentially a statement about which (φ, ψ) basin each residue occupies.

  · DSSP 8-state secondary structure assigns each residue one of H (α-helix), G (3₁₀-helix), I (π-helix), E (extended β-strand), B (isolated β-bridge), T (hydrogen-bonded turn), S (bend), or '-' (coil). The assignment is computed from backbone hydrogen-bond geometry via the Kabsch–Sander algorithm.

  · P-SEA three-state annotation labels each residue as helix, strand, or coil based purely on the geometry of the Cα trace. It serves as a fallback when the full backbone (and thus DSSP) is unavailable.

Summarize the fold with a handful of shape descriptors and a per-residue structural alphabet.

  · Radius of gyration (Rg) is the root-mean-square distance of Cα atoms from their centroid — a single number for overall size and compactness. A globular domain of N residues has Rg ≈ 2.2·N^0.38 Å; an extended or disordered chain has a much larger Rg. The Cα contact count is the number of residue pairs whose Cα atoms are within 8 Å and are more than four positions apart in sequence — a standard proxy for tertiary packing density. The bounding box is the smallest axis-aligned box enclosing all Cα atoms.

  · Foldseek's 3Di representation compresses backbone geometry into a per-residue letter drawn from a learned twenty-state alphabet. It captures the tertiary interaction pattern around each residue — which residues are packed against it in space, regardless of where they are in sequence.

  · Accessible surface area quantifies burial. A residue with SASA near zero is packed into the hydrophobic core; one with SASA >100 Å² sits on the surface. Computed here via the Shrake–Rupley numerical algorithm with a 1.4 Å probe.

Ask how reliable the model is.

  · For AlphaFold models, the B-factor field carries pLDDT — the model's own estimate of local accuracy on a 0–100 scale. Regions with pLDDT<50 should be treated as essentially unmodeled; they often correspond to intrinsically disordered segments.

  · For experimental (PDB) structures, the B-factor (temperature factor) quantifies the positional spread of each atom in the crystal — a combination of thermal vibration and static disorder — in units of Å². High B-factors mark flexible loops or poorly resolved regions; low B-factors mark the rigid, well-ordered core.

  · PAE(i, j) answers: if I align the predicted and true structures on residue i, how far off (in Å) do I expect residue j to be? A block-diagonal PAE matrix with low values on the blocks and high values off-diagonal is the signature of a multi-domain protein with confidently predicted domains but uncertain inter-domain orientation.

Place it in context: what it resembles, what it is annotated as, and how it looks.

  · Structural nearest neighbors (via Foldseek easy-search vs the PDB). Reported per hit: target PDB id, E-value, and alignment TM-score. A TM-score above ~0.5 is the conventional threshold for 'same fold'.

  · Functional annotations link the protein to curated databases. InterPro entries identify conserved domains and families by matching the sequence against member-database signatures (Pfam, PROSITE, CDD, …). Gene Ontology (GO) terms describe molecular function, biological process, and cellular component in a controlled vocabulary. CATH places the structure in a hierarchical fold classification (Class/Architecture/Topology/Homologous-superfamily). The organism is the source species.

  · Plot images: a contact map (which residues are close in 3D, as an N×N binary image), a Ramachandran scatter (backbone torsion angles, revealing secondary-structure composition at a glance), and — for AlphaFold structures — a PAE heatmap (pairwise prediction confidence).

  · Structure images are PyMOL renders from six orthogonal camera directions. Cartoon representation draws helices as coils and strands as arrows; sticks shows the backbone as bonds; surface shows the solvent-excluded envelope. Rainbow coloring maps sequence position to hue (blue→red, N→C); chain coloring assigns a distinct color per polypeptide.